Protein AF-A0A2V9JYR3-F1 (afdb_monomer_lite)

pLDDT: mean 94.13, std 3.16, range [76.81, 97.94]

Secondary structure (DSSP, 8-state):
-HHHHHHHHHHH--S--TTSSSS-EEEEPTTS-SS---SEEETTEEEEEHHHHHHHHHHHHHHHHHHHTTSHHHHHHGGGS--EETTEETTTEESS-EE-

Radius of gyration: 18.32 Å; chains: 1; bounding box: 43×31×48 Å

Foldseek 3Di:
DVVQCVCCCPPPVDQDGPPPQARGEAEDEPPNDPDADDQDCDPRYGYHHVVVVVVVVVVVVVVVCVVCPPPPCCVVCVVVDWDWDPQDDPPPDGRHIDTD

Structure (mmCIF, N/CA/C/O backbone):
data_AF-A0A2V9JYR3-F1
#
_entry.id   AF-A0A2V9JYR3-F1
#
loop_
_atom_site.group_PDB
_atom_site.id
_atom_site.type_symbol
_atom_site.label_atom_id
_atom_site.label_alt_id
_atom_site.label_comp_id
_atom_site.label_asym_id
_atom_site.label_entity_id
_atom_site.label_seq_id
_atom_site.pdbx_PDB_ins_code
_atom_site.Cartn_x
_atom_site.Cartn_y
_atom_site.Cartn_z
_atom_site.occupancy
_atom_site.B_iso_or_equiv
_atom_site.auth_seq_id
_atom_site.auth_comp_id
_atom_site.auth_asym_id
_atom_site.auth_atom_id
_atom_site.pdbx_PDB_model_num
ATOM 1 N N . VAL A 1 1 ? -1.277 -9.368 -12.959 1.00 76.81 1 VAL A N 1
ATOM 2 C CA . VAL A 1 1 ? 0.083 -9.011 -12.479 1.00 76.81 1 VAL A CA 1
ATOM 3 C C . VAL A 1 1 ? 0.115 -8.832 -10.959 1.00 76.81 1 VAL A C 1
ATOM 5 O O . VAL A 1 1 ? 0.710 -9.676 -10.302 1.00 76.81 1 VAL A O 1
ATOM 8 N N . CYS A 1 2 ? -0.587 -7.843 -10.382 1.00 83.50 2 CYS A N 1
ATOM 9 C CA . CYS A 1 2 ? -0.532 -7.530 -8.940 1.00 83.50 2 CYS A CA 1
ATOM 10 C C . CYS A 1 2 ? -0.894 -8.695 -8.005 1.00 83.50 2 CYS A C 1
ATOM 12 O O . CYS A 1 2 ? -0.202 -8.912 -7.017 1.00 83.50 2 CYS A O 1
ATOM 14 N N . TRP A 1 3 ? -1.923 -9.486 -8.337 1.00 89.50 3 TRP A N 1
ATOM 15 C CA . TRP A 1 3 ? -2.282 -10.687 -7.567 1.00 89.50 3 TRP A CA 1
ATOM 16 C C . TRP A 1 3 ? -1.106 -11.668 -7.440 1.00 89.50 3 TRP A C 1
ATOM 18 O O . TRP A 1 3 ? -0.733 -12.065 -6.340 1.00 89.50 3 TRP A O 1
ATOM 28 N N . TYR A 1 4 ? -0.477 -12.011 -8.566 1.00 92.94 4 TYR A N 1
ATOM 29 C CA . TYR A 1 4 ? 0.650 -12.943 -8.602 1.00 92.94 4 TYR A CA 1
ATOM 30 C C . TYR A 1 4 ? 1.893 -12.387 -7.908 1.00 92.94 4 TYR A C 1
ATOM 32 O O . TYR A 1 4 ? 2.568 -13.126 -7.192 1.00 92.94 4 TYR A O 1
ATOM 40 N N . PHE A 1 5 ? 2.166 -11.092 -8.082 1.00 90.94 5 PHE A N 1
ATOM 41 C CA . PHE A 1 5 ? 3.254 -10.415 -7.383 1.00 90.94 5 PHE A CA 1
ATOM 42 C C . PHE A 1 5 ? 3.051 -10.455 -5.863 1.00 90.94 5 PHE A C 1
ATOM 44 O O . PHE A 1 5 ? 3.940 -10.910 -5.150 1.00 90.94 5 PHE A O 1
ATOM 51 N N . ARG A 1 6 ? 1.856 -10.092 -5.370 1.00 90.50 6 ARG A N 1
ATOM 52 C CA . ARG A 1 6 ? 1.489 -10.183 -3.946 1.00 90.50 6 ARG A CA 1
ATOM 53 C C . ARG A 1 6 ? 1.710 -11.594 -3.405 1.00 90.50 6 ARG A C 1
ATOM 55 O O . ARG A 1 6 ? 2.364 -11.749 -2.379 1.00 90.50 6 ARG A O 1
ATOM 62 N N . CYS A 1 7 ? 1.160 -12.611 -4.070 1.00 92.25 7 CYS A N 1
ATOM 63 C CA . CYS A 1 7 ? 1.269 -13.993 -3.601 1.00 92.25 7 CYS A CA 1
ATOM 64 C C . CYS A 1 7 ? 2.729 -14.446 -3.514 1.00 92.25 7 CYS A C 1
ATOM 66 O O . CYS A 1 7 ? 3.130 -15.051 -2.526 1.00 92.25 7 CYS A O 1
ATOM 68 N N . SER A 1 8 ? 3.528 -14.126 -4.531 1.00 92.12 8 SER A N 1
ATOM 69 C CA . SER A 1 8 ? 4.953 -14.444 -4.551 1.00 92.12 8 SER A CA 1
ATOM 70 C C . SER A 1 8 ? 5.732 -13.719 -3.452 1.00 92.12 8 SER A C 1
ATOM 72 O O . SER A 1 8 ? 6.513 -14.343 -2.734 1.00 92.12 8 SER A O 1
ATOM 74 N N . ALA A 1 9 ? 5.503 -12.417 -3.287 1.00 91.75 9 ALA A N 1
ATOM 75 C CA . ALA A 1 9 ? 6.213 -11.613 -2.303 1.00 91.75 9 ALA A CA 1
ATOM 76 C C . ALA A 1 9 ? 5.890 -12.070 -0.874 1.00 91.75 9 ALA A C 1
ATOM 78 O O . ALA A 1 9 ? 6.801 -12.345 -0.100 1.00 91.75 9 ALA A O 1
ATOM 79 N N . LEU A 1 10 ? 4.603 -12.217 -0.544 1.00 93.44 10 LEU A N 1
ATOM 80 C CA . LEU A 1 10 ? 4.165 -12.513 0.823 1.00 93.44 10 LEU A CA 1
ATOM 81 C C . LEU A 1 10 ? 4.351 -13.979 1.225 1.00 93.44 10 LEU A C 1
ATOM 83 O O . LEU A 1 10 ? 4.648 -14.247 2.383 1.00 93.44 10 LEU A O 1
ATOM 87 N N . HIS A 1 11 ? 4.163 -14.930 0.304 1.00 93.06 11 HIS A N 1
ATOM 88 C CA . HIS A 1 11 ? 4.196 -16.358 0.648 1.00 93.06 11 HIS A CA 1
ATOM 89 C C . HIS A 1 11 ? 5.500 -17.056 0.267 1.00 93.06 11 HIS A C 1
ATOM 91 O O . HIS A 1 11 ? 5.771 -18.140 0.773 1.00 93.06 11 HIS A O 1
ATOM 97 N N . GLN A 1 12 ? 6.292 -16.476 -0.638 1.00 92.25 12 GLN A N 1
ATOM 98 C CA . GLN A 1 12 ? 7.520 -17.104 -1.137 1.00 92.25 12 GLN A CA 1
ATOM 99 C C . GLN A 1 12 ? 8.757 -16.218 -0.957 1.00 92.25 12 GLN A C 1
ATOM 101 O O . GLN A 1 12 ? 9.858 -16.673 -1.257 1.00 92.25 12 GLN A O 1
ATOM 106 N N . GLY A 1 13 ? 8.603 -14.963 -0.514 1.00 90.62 13 GLY A N 1
ATOM 107 C CA . GLY A 1 13 ? 9.711 -14.011 -0.398 1.00 90.62 13 GLY A CA 1
ATOM 108 C C . GLY A 1 13 ? 10.352 -13.660 -1.745 1.00 90.62 13 GLY A C 1
ATOM 109 O O . GLY A 1 13 ? 11.526 -13.302 -1.798 1.00 90.62 13 GLY A O 1
ATOM 110 N N . ARG A 1 14 ? 9.615 -13.809 -2.855 1.00 90.25 14 ARG A N 1
ATOM 111 C CA . ARG A 1 14 ? 10.135 -13.632 -4.220 1.00 90.25 14 ARG A CA 1
ATOM 112 C C . ARG A 1 14 ? 9.504 -12.427 -4.904 1.00 90.25 14 ARG A C 1
ATOM 114 O O . ARG A 1 14 ? 8.291 -12.239 -4.847 1.00 90.25 14 ARG A O 1
ATOM 121 N N . SER A 1 15 ? 10.311 -11.674 -5.648 1.00 84.88 15 SER A N 1
ATOM 122 C CA . SER A 1 15 ? 9.871 -10.524 -6.455 1.00 84.88 15 SER A CA 1
ATOM 123 C C . SER A 1 15 ? 9.367 -10.896 -7.859 1.00 84.88 15 SER A C 1
ATOM 125 O O . SER A 1 15 ? 9.113 -10.016 -8.685 1.00 84.88 15 SER A O 1
ATOM 127 N N . SER A 1 16 ? 9.219 -12.192 -8.148 1.00 88.81 16 SER A N 1
ATOM 128 C CA . SER A 1 16 ? 8.811 -12.714 -9.452 1.00 88.81 16 SER A CA 1
ATOM 129 C C . SER A 1 16 ? 7.890 -13.925 -9.320 1.00 88.81 16 SER A C 1
ATOM 131 O O . SER A 1 16 ? 8.062 -14.766 -8.443 1.00 88.81 16 SER A O 1
ATOM 133 N N . HIS A 1 17 ? 6.917 -14.039 -10.227 1.00 92.06 17 HIS A N 1
ATOM 134 C CA . HIS A 1 17 ? 5.993 -15.172 -10.283 1.00 92.06 17 HIS A CA 1
ATOM 135 C C . HIS A 1 17 ? 5.861 -15.664 -11.733 1.00 92.06 17 HIS A C 1
ATOM 137 O O . HIS A 1 17 ? 5.705 -14.821 -12.619 1.00 92.06 17 HIS A O 1
ATOM 143 N N . PRO A 1 18 ? 5.820 -16.985 -12.012 1.00 90.12 18 PRO A N 1
ATOM 144 C CA . PRO A 1 18 ? 5.759 -17.512 -13.385 1.00 90.12 18 PRO A CA 1
ATOM 145 C C . PRO A 1 18 ? 4.594 -16.971 -14.231 1.00 90.12 18 PRO A C 1
ATOM 147 O O . PRO A 1 18 ? 4.676 -16.903 -15.450 1.00 90.12 18 PRO A O 1
ATOM 150 N N . LYS A 1 19 ? 3.502 -16.556 -13.577 1.00 91.81 19 LYS A N 1
ATOM 151 C CA . LYS A 1 19 ? 2.298 -15.982 -14.213 1.00 91.81 19 LYS A CA 1
ATOM 152 C C . LYS A 1 19 ? 2.260 -14.442 -14.246 1.00 91.81 19 LYS A C 1
ATOM 154 O O . LYS A 1 19 ? 1.215 -13.862 -14.526 1.00 91.81 19 LYS A O 1
ATOM 159 N N . MET A 1 20 ? 3.349 -13.756 -13.888 1.00 88.50 20 MET A N 1
ATOM 160 C CA . MET A 1 20 ? 3.376 -12.291 -13.761 1.00 88.50 20 MET A CA 1
ATOM 161 C C . MET A 1 20 ? 3.501 -11.557 -15.105 1.00 88.50 20 MET A C 1
ATOM 163 O O . MET A 1 20 ? 3.233 -10.361 -15.143 1.00 88.50 20 MET A O 1
ATOM 167 N N . GLY A 1 21 ? 3.883 -12.245 -16.187 1.00 90.38 21 GLY A N 1
ATOM 168 C CA . GLY A 1 21 ? 4.133 -11.645 -17.510 1.00 90.38 21 GLY A CA 1
ATOM 169 C C . GLY A 1 21 ? 5.447 -10.857 -17.613 1.00 90.38 21 GLY A C 1
ATOM 170 O O . GLY A 1 21 ? 5.875 -10.539 -18.714 1.00 90.38 21 GLY A O 1
ATOM 171 N N . TYR A 1 22 ? 6.101 -10.602 -16.478 1.00 92.75 22 TYR A N 1
ATOM 172 C CA . TYR A 1 22 ? 7.396 -9.935 -16.353 1.00 92.75 22 TYR A CA 1
ATOM 1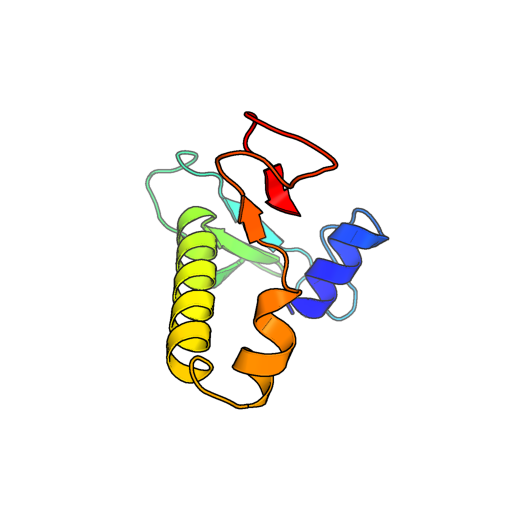73 C C . TYR A 1 22 ? 8.352 -10.808 -15.540 1.00 92.75 22 TYR A C 1
ATOM 175 O O . TYR A 1 22 ? 7.915 -11.547 -14.651 1.00 92.75 22 TYR A O 1
ATOM 183 N N . SER A 1 23 ? 9.654 -10.681 -15.791 1.00 93.19 23 SER A N 1
ATOM 184 C CA . SER A 1 23 ? 10.697 -11.409 -15.061 1.00 93.19 23 SER A CA 1
ATOM 185 C C . SER A 1 23 ? 10.808 -10.965 -13.600 1.00 93.19 23 SER A C 1
ATOM 187 O O . SER A 1 23 ? 11.163 -11.771 -12.741 1.00 93.19 23 SER A O 1
ATOM 189 N N . ARG A 1 24 ? 10.500 -9.691 -13.313 1.00 92.44 24 ARG A N 1
ATOM 190 C CA . ARG A 1 24 ? 10.453 -9.058 -11.982 1.00 92.44 24 ARG A CA 1
ATOM 191 C C . ARG A 1 24 ? 9.773 -7.686 -12.049 1.00 92.44 24 ARG A C 1
ATOM 193 O O . ARG A 1 24 ? 9.564 -7.146 -13.136 1.00 92.44 24 ARG A O 1
ATOM 200 N N . VAL A 1 25 ? 9.486 -7.118 -10.881 1.00 93.06 25 VAL A N 1
ATOM 201 C CA . VAL A 1 25 ? 9.129 -5.699 -10.725 1.00 93.06 25 VAL A CA 1
ATOM 202 C C . VAL A 1 25 ? 10.318 -4.953 -10.117 1.00 93.06 25 VAL A C 1
ATOM 204 O O . VAL A 1 25 ? 10.899 -5.416 -9.136 1.00 93.06 25 VAL A O 1
ATOM 207 N N . LEU A 1 26 ? 10.693 -3.824 -10.713 1.00 93.62 26 LEU A N 1
ATOM 208 C CA . LEU A 1 26 ? 11.771 -2.942 -10.275 1.00 93.62 26 LEU A CA 1
ATOM 209 C C . LEU A 1 26 ? 11.165 -1.656 -9.720 1.00 93.62 26 LEU A C 1
ATOM 211 O O . LEU A 1 26 ? 10.701 -0.811 -10.486 1.00 93.62 26 LEU A O 1
ATOM 215 N N . PHE A 1 27 ? 11.185 -1.509 -8.399 1.00 94.31 27 PHE A N 1
ATOM 216 C CA . PHE A 1 27 ? 10.792 -0.267 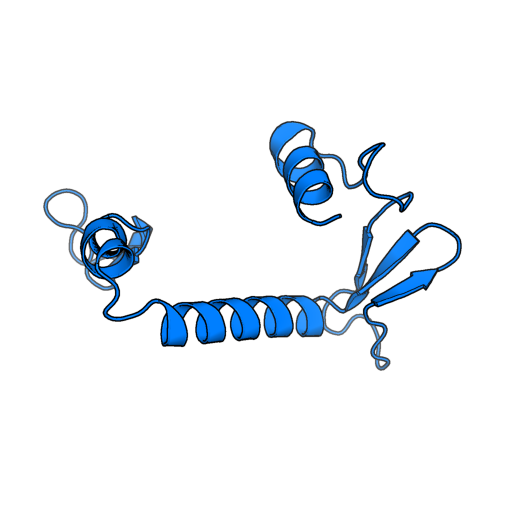-7.744 1.00 94.31 27 PHE A CA 1
ATOM 217 C C . PHE A 1 27 ? 11.985 0.684 -7.684 1.00 94.31 27 PHE A C 1
ATOM 219 O O . PHE A 1 27 ? 13.051 0.310 -7.199 1.00 94.31 27 PHE A O 1
ATOM 226 N N . LEU A 1 28 ? 11.803 1.908 -8.170 1.00 95.81 28 LEU A N 1
ATOM 227 C CA . LEU A 1 28 ? 12.745 2.996 -7.946 1.00 95.81 28 LEU A CA 1
ATOM 228 C C . LEU A 1 28 ? 12.400 3.692 -6.637 1.00 95.81 28 LEU A C 1
ATOM 230 O O . LEU A 1 28 ? 11.267 4.140 -6.434 1.00 95.81 28 LEU A O 1
ATOM 234 N N . GLU A 1 29 ? 13.388 3.771 -5.751 1.00 95.19 29 GLU A N 1
ATOM 235 C CA . GLU A 1 29 ? 13.214 4.379 -4.441 1.00 95.19 29 GLU A CA 1
ATOM 236 C C . GLU A 1 29 ? 13.013 5.899 -4.546 1.00 95.19 29 GLU A C 1
ATOM 238 O O . GLU A 1 29 ? 13.627 6.553 -5.404 1.00 95.19 29 GLU A O 1
ATOM 243 N N . PRO A 1 30 ? 12.197 6.493 -3.656 1.00 93.88 30 PRO A N 1
ATOM 244 C CA . PRO A 1 30 ? 12.047 7.937 -3.569 1.00 93.88 30 PRO A CA 1
ATOM 245 C C . PRO A 1 30 ? 13.408 8.626 -3.409 1.00 93.88 30 PRO A C 1
ATOM 247 O O . PRO A 1 30 ? 14.176 8.304 -2.510 1.00 93.88 30 PRO A O 1
ATOM 250 N N . GLY A 1 31 ? 13.708 9.589 -4.282 1.00 91.50 31 GLY A N 1
ATOM 251 C CA . GLY A 1 31 ? 14.952 10.367 -4.220 1.00 91.50 31 GLY A CA 1
ATOM 252 C C . GLY A 1 31 ? 16.185 9.697 -4.839 1.00 91.50 31 GLY A C 1
ATOM 253 O O . GLY A 1 31 ? 17.218 10.352 -4.945 1.00 91.50 31 GLY A O 1
ATOM 254 N N . SER A 1 32 ? 16.087 8.451 -5.316 1.00 91.50 32 SER A N 1
ATOM 255 C CA . SER A 1 32 ? 17.207 7.753 -5.977 1.00 91.50 32 SER A CA 1
ATOM 256 C C . SER A 1 32 ? 17.623 8.381 -7.314 1.00 91.50 32 SER A C 1
ATOM 258 O O . SER A 1 32 ? 18.743 8.192 -7.784 1.00 91.50 32 SER A O 1
ATOM 260 N N . THR A 1 33 ? 16.727 9.142 -7.943 1.00 91.19 33 THR A N 1
ATOM 261 C CA . THR A 1 33 ? 16.967 9.819 -9.216 1.00 91.19 33 THR A CA 1
ATOM 262 C C . THR A 1 33 ? 16.084 11.061 -9.366 1.00 91.19 33 THR A C 1
ATOM 264 O O . THR A 1 33 ? 15.077 11.218 -8.674 1.00 91.19 33 THR A O 1
ATOM 267 N N . LYS A 1 34 ? 16.469 11.965 -10.275 1.00 93.12 34 LYS A N 1
ATOM 268 C CA . LYS A 1 34 ? 15.707 13.180 -10.618 1.00 93.12 34 LYS A CA 1
ATOM 269 C C . LYS A 1 34 ? 14.623 12.937 -11.673 1.00 93.12 34 LYS A C 1
ATOM 271 O O . LYS A 1 34 ? 13.800 13.819 -11.897 1.00 93.12 34 LYS A O 1
ATOM 276 N N . ILE A 1 35 ? 14.633 11.778 -12.331 1.00 93.50 35 ILE A N 1
ATOM 277 C CA . ILE A 1 35 ? 13.664 11.414 -13.373 1.00 93.50 35 ILE A CA 1
ATOM 278 C C . ILE A 1 35 ? 12.566 10.507 -12.815 1.00 93.50 35 ILE A C 1
ATOM 280 O O . ILE A 1 35 ? 12.810 9.714 -11.911 1.00 93.50 35 ILE A O 1
ATOM 284 N N . VAL A 1 36 ? 11.358 10.607 -13.371 1.00 95.00 36 VAL A N 1
ATOM 285 C CA . VAL A 1 36 ? 10.239 9.714 -13.041 1.00 95.00 36 VAL A CA 1
ATOM 286 C C . VAL A 1 36 ? 10.145 8.640 -14.115 1.00 95.00 36 VAL A C 1
ATOM 288 O O . VAL A 1 36 ? 9.945 8.945 -15.288 1.00 95.00 36 VAL A O 1
ATOM 291 N N . LEU A 1 37 ? 10.291 7.382 -13.706 1.00 95.94 37 LEU A N 1
ATOM 292 C CA . LEU A 1 37 ? 10.129 6.220 -14.570 1.00 95.94 37 LEU A CA 1
ATOM 293 C C . LEU A 1 37 ? 9.069 5.315 -13.939 1.00 95.94 37 LEU A C 1
ATOM 295 O O . LEU A 1 37 ? 9.326 4.659 -12.933 1.00 95.94 37 LEU A O 1
ATOM 299 N N . HIS A 1 38 ? 7.865 5.328 -14.510 1.00 96.31 38 HIS A N 1
ATOM 300 C CA . HIS A 1 38 ? 6.697 4.619 -13.993 1.00 96.31 38 HIS A CA 1
ATOM 301 C C . HIS A 1 38 ? 5.981 3.871 -15.117 1.00 96.31 38 HIS A C 1
ATOM 303 O O . HIS A 1 38 ? 5.798 4.426 -16.197 1.00 96.31 38 HIS A O 1
ATOM 309 N N . ASN A 1 39 ? 5.577 2.625 -14.859 1.00 95.31 39 ASN A N 1
ATOM 310 C CA . ASN A 1 39 ? 4.914 1.728 -15.815 1.00 95.31 39 ASN A CA 1
ATOM 311 C C . ASN A 1 39 ? 5.697 1.477 -17.120 1.00 95.31 39 ASN A C 1
ATOM 313 O O . ASN A 1 39 ? 5.105 1.275 -18.179 1.00 95.31 39 ASN A O 1
ATOM 317 N N . ASN A 1 40 ? 7.029 1.442 -17.049 1.00 96.62 40 ASN A N 1
ATOM 318 C CA . ASN A 1 40 ? 7.870 1.126 -18.206 1.00 96.62 40 ASN A CA 1
ATOM 319 C C . ASN A 1 40 ? 8.194 -0.368 -18.265 1.00 96.62 40 ASN A C 1
ATOM 321 O O . ASN A 1 40 ? 8.437 -0.996 -17.236 1.00 96.62 40 ASN A O 1
ATOM 325 N N . ILE A 1 41 ? 8.303 -0.920 -19.473 1.00 96.12 41 ILE A N 1
ATOM 326 C CA . ILE A 1 41 ? 8.879 -2.252 -19.684 1.00 96.12 41 ILE A CA 1
ATOM 327 C C . ILE A 1 41 ? 10.352 -2.074 -20.053 1.00 96.12 41 ILE A C 1
ATOM 329 O O . ILE A 1 41 ? 10.684 -1.569 -21.123 1.00 96.12 41 ILE A O 1
ATOM 333 N N . MET A 1 42 ? 11.246 -2.478 -19.155 1.00 94.94 42 MET A N 1
ATOM 334 C CA . MET A 1 42 ? 12.693 -2.438 -19.359 1.00 94.94 42 MET A CA 1
ATOM 335 C C . MET A 1 42 ? 13.196 -3.851 -19.644 1.00 94.94 42 MET A C 1
ATOM 337 O O . MET A 1 42 ? 13.400 -4.641 -18.722 1.00 94.94 42 MET A O 1
ATOM 341 N N . LYS A 1 43 ? 13.389 -4.168 -20.931 1.00 94.56 43 LYS A N 1
ATOM 342 C CA . LYS A 1 43 ? 13.590 -5.541 -21.427 1.00 94.56 43 LYS A CA 1
ATOM 343 C C . LYS A 1 43 ? 12.399 -6.435 -21.062 1.00 94.56 43 LYS A C 1
ATOM 345 O O . LYS A 1 43 ? 11.380 -6.373 -21.735 1.00 94.56 43 LYS A O 1
ATOM 350 N N . ASP A 1 44 ? 12.519 -7.230 -20.003 1.00 94.31 44 ASP A N 1
ATOM 351 C CA . ASP A 1 44 ? 11.502 -8.167 -19.519 1.00 94.31 44 ASP A CA 1
ATOM 352 C C . ASP A 1 44 ? 10.977 -7.816 -18.112 1.00 94.31 44 ASP A C 1
ATOM 354 O O . ASP A 1 44 ? 10.149 -8.543 -17.560 1.00 94.31 44 ASP A O 1
ATOM 358 N N . ALA A 1 45 ? 11.441 -6.708 -17.525 1.00 95.38 45 ALA A N 1
ATOM 359 C CA . ALA A 1 45 ? 11.061 -6.256 -16.193 1.00 95.38 45 ALA A CA 1
ATOM 360 C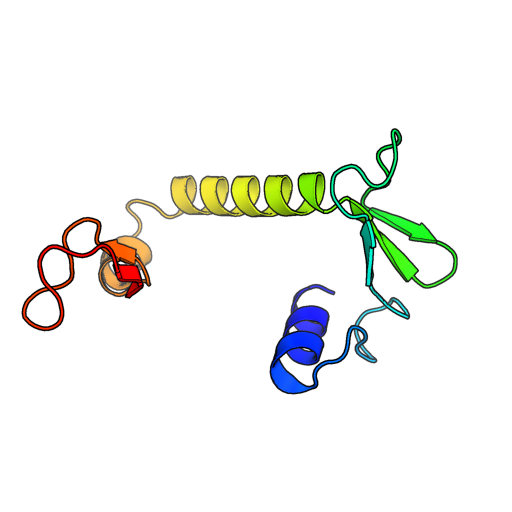 C . ALA A 1 45 ? 10.095 -5.065 -16.250 1.00 95.38 45 ALA A C 1
ATOM 362 O O . ALA A 1 45 ? 10.232 -4.176 -17.091 1.00 95.38 45 ALA A O 1
ATOM 363 N N . LEU A 1 46 ? 9.153 -5.020 -15.306 1.00 95.12 46 LEU A N 1
ATOM 364 C CA . LEU A 1 46 ? 8.279 -3.865 -15.104 1.00 95.12 46 LEU A CA 1
ATOM 365 C C . LEU A 1 46 ? 8.961 -2.874 -14.159 1.00 95.12 46 LEU A C 1
ATOM 367 O O . LEU A 1 46 ? 9.275 -3.223 -13.024 1.00 95.12 46 LEU A O 1
ATOM 371 N N . ASN A 1 47 ? 9.176 -1.647 -14.610 1.00 95.81 47 ASN A N 1
ATOM 372 C CA . ASN A 1 47 ? 9.747 -0.559 -13.827 1.00 95.81 47 ASN A CA 1
ATOM 373 C C . ASN A 1 47 ? 8.644 0.361 -13.275 1.00 95.81 47 ASN A C 1
ATOM 375 O O . ASN A 1 47 ? 7.732 0.755 -14.003 1.00 95.81 47 ASN A O 1
ATOM 379 N N . ILE A 1 48 ? 8.754 0.693 -11.987 1.00 95.75 48 ILE A N 1
ATOM 380 C CA . ILE A 1 48 ? 7.756 1.426 -11.205 1.00 95.75 48 ILE A CA 1
ATOM 381 C C . ILE A 1 48 ? 8.450 2.496 -10.351 1.00 95.75 48 ILE A C 1
ATOM 383 O O . ILE A 1 48 ? 9.385 2.181 -9.615 1.00 95.75 48 ILE A O 1
ATOM 387 N N . ASP A 1 49 ? 7.967 3.741 -10.384 1.00 97.00 49 ASP A N 1
ATOM 388 C CA . ASP A 1 49 ? 8.343 4.763 -9.397 1.00 97.00 49 ASP A CA 1
ATOM 389 C C . ASP A 1 49 ? 7.504 4.528 -8.137 1.00 97.00 49 ASP A C 1
ATOM 391 O O . ASP A 1 49 ? 6.271 4.481 -8.199 1.00 97.00 49 ASP A O 1
ATOM 395 N N . LEU A 1 50 ? 8.159 4.352 -6.985 1.00 94.88 50 LEU A N 1
ATOM 396 C CA . LEU A 1 50 ? 7.457 3.971 -5.760 1.00 94.88 50 LEU A CA 1
ATOM 397 C C . LEU A 1 50 ? 6.465 5.044 -5.284 1.00 94.88 50 LEU A C 1
ATOM 399 O O . LEU A 1 50 ? 5.420 4.703 -4.733 1.00 94.88 50 LEU A O 1
ATOM 403 N N . ARG A 1 51 ? 6.747 6.332 -5.512 1.00 95.81 51 ARG A N 1
ATOM 404 C CA . ARG A 1 51 ? 5.850 7.424 -5.100 1.00 95.81 51 ARG A CA 1
ATOM 405 C C . ARG A 1 51 ? 4.602 7.442 -5.969 1.00 95.81 51 ARG A C 1
ATOM 407 O O . ARG A 1 51 ? 3.504 7.525 -5.427 1.00 95.81 51 ARG A O 1
ATOM 414 N N . CYS A 1 52 ? 4.770 7.325 -7.288 1.00 96.06 52 CYS A N 1
ATOM 415 C CA . CYS A 1 52 ? 3.646 7.222 -8.219 1.00 96.06 52 CYS A CA 1
ATOM 416 C C . CYS A 1 52 ? 2.783 6.003 -7.890 1.00 96.06 52 CYS A C 1
ATOM 418 O O . CYS A 1 52 ? 1.575 6.134 -7.753 1.00 96.06 52 CYS A O 1
ATOM 420 N N . PHE A 1 53 ? 3.403 4.845 -7.655 1.00 94.69 53 PHE A N 1
ATOM 421 C CA . PHE A 1 53 ? 2.686 3.625 -7.294 1.00 94.69 53 PHE A CA 1
ATOM 422 C C . PHE A 1 53 ? 1.847 3.759 -6.019 1.00 94.69 53 PHE A C 1
ATOM 424 O O . PHE A 1 53 ? 0.681 3.366 -6.008 1.00 94.69 53 PHE A O 1
ATOM 431 N N . VAL A 1 54 ? 2.416 4.319 -4.945 1.00 94.88 54 VAL A N 1
ATOM 432 C CA . VAL A 1 54 ? 1.664 4.560 -3.703 1.00 94.88 54 VAL A CA 1
ATOM 433 C C . VAL A 1 54 ? 0.539 5.569 -3.941 1.00 94.88 54 VAL A C 1
ATOM 435 O O . VAL A 1 54 ? -0.568 5.358 -3.452 1.00 94.88 54 VAL A O 1
ATOM 438 N N . GLY A 1 55 ? 0.789 6.621 -4.725 1.00 96.38 55 GLY A N 1
ATOM 439 C CA . GLY A 1 55 ? -0.233 7.591 -5.118 1.00 96.38 55 GLY A CA 1
ATOM 440 C C . GLY A 1 55 ? -1.401 6.950 -5.869 1.00 96.38 55 GLY A C 1
ATOM 441 O O . GLY A 1 55 ? -2.550 7.147 -5.481 1.00 96.38 55 GLY A O 1
ATOM 442 N N . ASP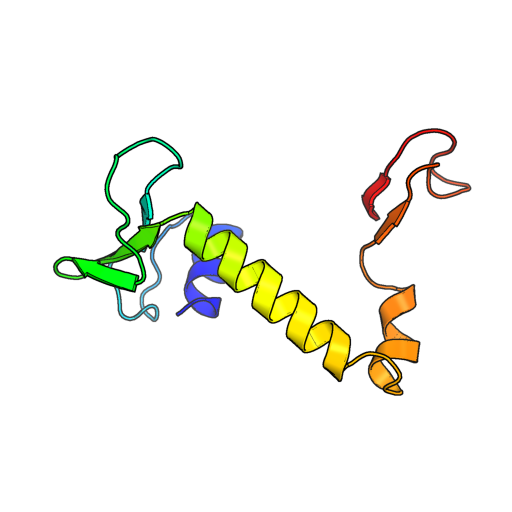 A 1 56 ? -1.113 6.124 -6.875 1.00 95.44 56 ASP A N 1
ATOM 443 C CA . ASP A 1 56 ? -2.116 5.405 -7.668 1.00 95.44 56 ASP A CA 1
ATOM 444 C C . ASP A 1 56 ? -2.937 4.443 -6.795 1.00 95.44 56 ASP A C 1
ATOM 446 O O . ASP A 1 56 ? -4.161 4.362 -6.921 1.00 95.44 56 ASP A O 1
ATOM 450 N N . LEU A 1 57 ? -2.278 3.737 -5.867 1.00 93.62 57 LEU A N 1
ATOM 451 C CA . LEU A 1 57 ? -2.939 2.829 -4.930 1.00 93.62 57 LEU A CA 1
ATOM 452 C C . LEU A 1 57 ? -3.892 3.584 -3.998 1.00 93.62 57 LEU A C 1
ATOM 454 O O . LEU A 1 57 ? -5.031 3.155 -3.810 1.00 93.62 57 LEU A O 1
ATOM 458 N N . LEU A 1 58 ? -3.446 4.711 -3.437 1.00 96.50 58 LEU A N 1
ATOM 459 C CA . LEU A 1 58 ? -4.273 5.556 -2.576 1.00 96.50 58 LEU A CA 1
ATOM 460 C C . LEU A 1 58 ? -5.454 6.151 -3.346 1.00 96.50 58 LEU A C 1
ATOM 462 O O . LEU A 1 58 ? -6.581 6.094 -2.862 1.00 96.50 58 LEU A O 1
ATOM 466 N N . ALA A 1 59 ? -5.217 6.670 -4.552 1.00 97.50 59 ALA A N 1
ATOM 467 C CA . ALA A 1 59 ? -6.262 7.241 -5.394 1.00 97.50 59 ALA A CA 1
ATOM 468 C C . ALA A 1 59 ? -7.340 6.201 -5.731 1.00 97.50 59 ALA A C 1
ATOM 470 O O . ALA A 1 59 ? -8.528 6.470 -5.559 1.00 97.50 59 ALA A O 1
ATOM 471 N N . GLY A 1 60 ? -6.936 4.990 -6.129 1.00 96.00 60 GLY A N 1
ATOM 472 C CA . GLY A 1 60 ? -7.867 3.898 -6.412 1.00 96.00 60 GLY A CA 1
ATOM 473 C C . GLY A 1 60 ? -8.657 3.448 -5.180 1.00 96.00 60 GLY A C 1
ATOM 474 O O . GLY A 1 60 ? -9.864 3.228 -5.272 1.00 96.00 60 GLY A O 1
ATOM 475 N N . ALA A 1 61 ? -8.008 3.352 -4.015 1.00 94.19 61 ALA A N 1
ATOM 476 C CA . ALA A 1 61 ? -8.678 2.996 -2.764 1.00 94.19 61 ALA A CA 1
ATOM 477 C C . ALA A 1 61 ? -9.717 4.050 -2.345 1.00 94.19 61 ALA A C 1
ATOM 479 O O . ALA A 1 61 ? -10.835 3.692 -1.981 1.00 94.19 61 ALA A O 1
ATOM 480 N N . LEU A 1 62 ? -9.374 5.338 -2.442 1.00 96.38 62 LEU A N 1
ATOM 481 C CA . LEU A 1 62 ? -10.285 6.444 -2.134 1.00 96.38 62 LEU A CA 1
ATOM 482 C C . LEU A 1 62 ? -11.454 6.512 -3.122 1.00 96.38 62 LEU A C 1
ATOM 484 O O . LEU A 1 62 ? -12.595 6.700 -2.706 1.00 96.38 62 LEU A O 1
ATOM 488 N N . GLN A 1 63 ? -11.195 6.302 -4.415 1.00 97.69 63 GLN A N 1
ATOM 489 C CA . GLN A 1 63 ? -12.246 6.247 -5.431 1.00 97.69 63 GLN A CA 1
ATOM 490 C C . GLN A 1 63 ? -13.208 5.079 -5.181 1.00 97.69 63 GLN A C 1
ATOM 492 O O . GLN A 1 63 ? -14.423 5.253 -5.267 1.00 97.69 63 GLN A O 1
ATOM 497 N N . TRP A 1 64 ? -12.683 3.894 -4.855 1.00 95.44 64 TRP A N 1
ATOM 498 C CA . TRP A 1 64 ? -13.515 2.754 -4.476 1.00 95.44 64 TRP A CA 1
ATOM 499 C C . TRP A 1 64 ? -14.344 3.064 -3.229 1.00 95.44 64 TRP A C 1
ATOM 501 O O . TRP A 1 64 ? -15.542 2.796 -3.225 1.00 95.44 64 TRP A O 1
ATOM 511 N N . LEU A 1 65 ? -13.730 3.657 -2.199 1.00 95.19 65 LEU A N 1
ATOM 512 C CA . LEU A 1 65 ? -14.409 3.996 -0.951 1.00 95.19 65 LEU A CA 1
ATOM 513 C C . LEU A 1 65 ? -15.591 4.933 -1.211 1.00 95.19 65 LEU A C 1
ATOM 515 O O . LEU A 1 65 ? -16.703 4.626 -0.797 1.00 95.19 65 LEU A O 1
ATOM 519 N N . GLN A 1 66 ? -15.381 5.995 -1.992 1.00 96.69 66 GLN A N 1
ATOM 520 C CA . GLN A 1 66 ? -16.433 6.943 -2.371 1.00 96.69 66 GLN A CA 1
ATOM 521 C C . GLN A 1 66 ? -17.624 6.267 -3.072 1.00 96.69 66 GLN A C 1
ATOM 523 O O . GLN A 1 66 ? -18.763 6.695 -2.916 1.00 96.69 66 GLN A O 1
ATOM 528 N N . GLN A 1 67 ? -17.372 5.224 -3.866 1.00 96.69 67 GLN A N 1
ATOM 529 C CA . GLN A 1 67 ? -18.417 4.485 -4.582 1.00 96.69 67 GLN A CA 1
ATOM 530 C C . GLN A 1 67 ? -19.092 3.416 -3.713 1.00 96.69 67 GLN A C 1
ATOM 532 O O . GLN A 1 67 ? -20.258 3.086 -3.928 1.00 96.69 67 GLN A O 1
ATOM 537 N N . ALA A 1 68 ? -18.347 2.827 -2.778 1.00 96.44 68 ALA A N 1
ATOM 538 C CA . ALA A 1 68 ? -18.811 1.740 -1.929 1.00 96.44 68 ALA A CA 1
ATOM 539 C C . ALA A 1 68 ? -19.538 2.239 -0.674 1.00 96.44 68 ALA A C 1
ATOM 541 O O . ALA A 1 68 ? -20.402 1.522 -0.155 1.00 96.44 68 ALA A O 1
ATOM 542 N N . GLU A 1 69 ? -19.203 3.435 -0.187 1.00 95.44 69 GLU A N 1
ATOM 543 C CA . GLU A 1 69 ? -19.852 4.071 0.955 1.00 95.44 69 GLU A CA 1
ATOM 544 C C . GLU A 1 69 ? -21.375 4.112 0.776 1.00 95.44 69 GLU A C 1
ATOM 546 O O . GLU A 1 69 ? -21.909 4.386 -0.296 1.00 95.44 69 GLU A O 1
ATOM 551 N N . GLY A 1 70 ? -22.099 3.766 1.840 1.00 94.94 70 GLY A N 1
ATOM 552 C CA . GLY A 1 70 ? -23.561 3.702 1.828 1.00 94.94 70 GLY A CA 1
ATOM 553 C C . GLY A 1 70 ? -24.157 2.431 1.212 1.00 94.94 70 GLY A C 1
ATOM 554 O O . GLY A 1 70 ? -25.346 2.174 1.410 1.00 94.94 70 GLY A O 1
ATOM 555 N N . THR A 1 71 ? -23.373 1.582 0.537 1.00 97.81 71 THR A N 1
ATOM 556 C CA . THR A 1 71 ? -23.877 0.274 0.086 1.00 97.81 71 THR A CA 1
ATOM 557 C C . THR A 1 71 ? -24.154 -0.652 1.274 1.00 97.81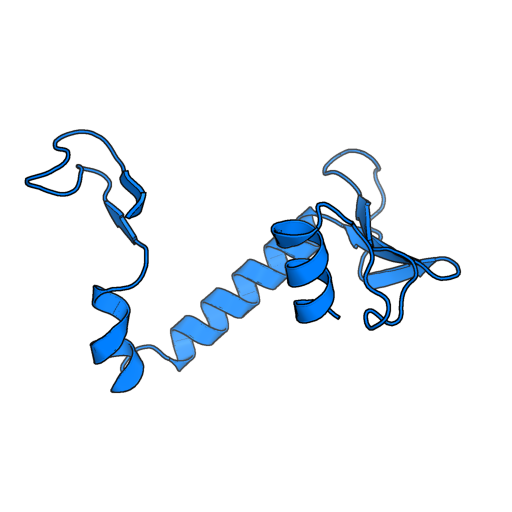 71 THR A C 1
ATOM 559 O O . THR A 1 71 ? -23.490 -0.593 2.311 1.00 97.81 71 THR A O 1
ATOM 562 N N . VAL A 1 72 ? -25.104 -1.582 1.115 1.00 97.88 72 VAL A N 1
ATOM 563 C CA . VAL A 1 72 ? -25.448 -2.567 2.162 1.00 97.88 72 VAL A CA 1
ATOM 564 C C . VAL A 1 72 ? -24.224 -3.382 2.589 1.00 97.88 72 VAL A C 1
ATOM 566 O O . VAL A 1 72 ? -24.010 -3.619 3.776 1.00 97.88 72 VAL A O 1
ATOM 569 N N . ASN A 1 73 ? -23.392 -3.788 1.625 1.00 96.38 73 ASN A N 1
ATOM 570 C CA . ASN A 1 73 ? -22.185 -4.561 1.909 1.00 96.38 73 ASN A CA 1
ATOM 571 C C . ASN A 1 73 ? -21.143 -3.736 2.667 1.00 96.38 73 ASN A C 1
ATOM 573 O O . ASN A 1 73 ? -20.527 -4.262 3.591 1.00 96.38 73 ASN A O 1
ATOM 577 N N . TYR A 1 74 ? -20.957 -2.464 2.307 1.00 96.50 74 TYR A N 1
ATOM 578 C CA . TYR A 1 74 ? -20.059 -1.576 3.034 1.00 96.50 74 TYR A CA 1
ATOM 579 C C . TYR A 1 74 ? -20.527 -1.392 4.478 1.00 96.50 74 TYR A C 1
ATOM 581 O O . TYR A 1 74 ? -19.787 -1.724 5.396 1.00 96.50 74 TYR A O 1
ATOM 589 N N . ASN A 1 75 ? -21.782 -0.990 4.689 1.00 96.25 75 ASN A N 1
ATOM 590 C CA . ASN A 1 75 ? -22.321 -0.752 6.032 1.00 96.25 75 ASN A CA 1
ATOM 591 C C . ASN A 1 75 ? -22.255 -2.005 6.921 1.00 96.25 75 ASN A C 1
ATOM 593 O O . ASN A 1 75 ? -21.994 -1.899 8.116 1.00 96.25 75 ASN A O 1
ATOM 597 N N . ARG A 1 76 ? -22.456 -3.197 6.339 1.00 97.19 76 ARG A N 1
ATOM 598 C CA . ARG A 1 76 ? -22.347 -4.472 7.059 1.00 97.19 76 ARG A CA 1
ATOM 599 C C . ARG A 1 76 ? -20.906 -4.829 7.429 1.00 97.19 76 ARG A C 1
ATOM 601 O O . ARG A 1 76 ? -20.681 -5.336 8.520 1.00 97.19 76 ARG A O 1
ATOM 608 N N . ASN A 1 77 ? -19.952 -4.631 6.519 1.00 95.94 77 ASN A N 1
ATOM 609 C CA . ASN A 1 77 ? -18.606 -5.198 6.649 1.00 95.94 77 ASN A CA 1
ATOM 610 C C . ASN A 1 77 ? -17.561 -4.193 7.161 1.00 95.94 77 ASN A C 1
ATOM 612 O O . ASN A 1 77 ? -16.605 -4.594 7.820 1.00 95.94 77 ASN A O 1
ATOM 616 N N . TYR A 1 78 ? -17.718 -2.903 6.857 1.00 93.94 78 TYR A N 1
ATOM 617 C CA . TYR A 1 78 ? -16.756 -1.856 7.207 1.00 93.94 78 TYR A CA 1
ATOM 618 C C . TYR A 1 78 ? -16.479 -1.746 8.716 1.00 93.94 78 TYR A C 1
ATOM 620 O O . TYR A 1 78 ? -15.312 -1.599 9.075 1.00 93.94 78 TYR A O 1
ATOM 628 N N . PRO A 1 79 ? -17.467 -1.912 9.625 1.00 91.69 79 PRO A N 1
ATOM 629 C CA . PRO A 1 79 ? -17.202 -1.925 11.066 1.00 91.69 79 PRO A CA 1
ATOM 630 C C . PRO A 1 79 ? -16.233 -3.022 11.532 1.00 91.69 79 PRO A C 1
ATOM 632 O O . PRO A 1 79 ? -15.630 -2.879 12.589 1.00 91.69 79 PRO A O 1
ATOM 635 N N . SER A 1 80 ? -16.085 -4.109 10.767 1.00 93.12 80 SER A N 1
ATOM 636 C CA . SER A 1 80 ? -15.143 -5.206 11.043 1.00 93.12 80 SER A CA 1
ATOM 637 C C . SER A 1 80 ? -13.864 -5.126 10.204 1.00 93.12 80 SER A C 1
ATOM 639 O O . SER A 1 80 ? -13.053 -6.051 10.229 1.00 93.12 80 SER A O 1
ATOM 641 N N . PHE A 1 81 ? -13.701 -4.069 9.407 1.00 93.06 81 PHE A N 1
ATOM 642 C CA . PHE A 1 81 ? -12.482 -3.831 8.646 1.00 93.06 81 PHE A CA 1
ATOM 643 C C . PHE A 1 81 ? -11.353 -3.370 9.573 1.00 93.06 81 PHE A C 1
ATOM 645 O O . PHE A 1 81 ? -11.619 -2.781 10.617 1.00 93.06 81 PHE A O 1
ATOM 652 N N . MET A 1 82 ? -10.102 -3.594 9.162 1.00 94.44 82 MET A N 1
ATOM 653 C CA . MET A 1 82 ? -8.935 -3.119 9.903 1.00 94.44 82 MET A CA 1
ATOM 654 C C . MET A 1 82 ? -8.919 -1.586 9.945 1.00 94.44 82 MET A C 1
ATOM 656 O O . MET A 1 82 ? -8.891 -0.925 8.905 1.00 94.44 82 MET A O 1
ATOM 660 N N . GLN A 1 83 ? -8.922 -1.017 11.143 1.00 93.88 83 GLN A N 1
ATOM 661 C CA . GLN A 1 83 ? -9.063 0.409 11.396 1.00 93.88 83 GLN A CA 1
ATOM 662 C C . GLN A 1 83 ? -7.982 0.920 12.342 1.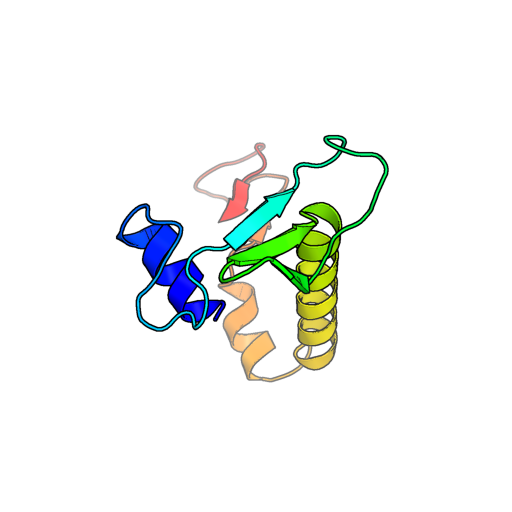00 93.88 83 GLN A C 1
ATOM 664 O O . GLN A 1 83 ? -7.398 0.196 13.147 1.00 93.88 83 GLN A O 1
ATOM 669 N N . ARG A 1 84 ? -7.712 2.223 12.252 1.00 95.81 84 ARG A N 1
ATOM 670 C CA . ARG A 1 84 ? -6.858 2.917 13.212 1.00 95.81 84 ARG A CA 1
ATOM 671 C C . ARG A 1 84 ? -7.709 3.404 14.379 1.00 95.81 84 ARG A C 1
ATOM 673 O O . ARG A 1 84 ? -8.651 4.162 14.175 1.00 95.81 84 ARG A O 1
ATOM 680 N N . TYR A 1 85 ? -7.291 3.067 15.592 1.00 95.81 85 TYR A N 1
ATOM 681 C CA . TYR A 1 85 ? -7.883 3.514 16.849 1.00 95.81 85 TYR A CA 1
ATOM 682 C C . TYR A 1 85 ? -6.889 4.432 17.572 1.00 95.81 85 TYR A C 1
ATOM 684 O O . TYR A 1 85 ? -5.991 3.936 18.254 1.00 95.81 85 TYR A O 1
ATOM 692 N N . PRO A 1 86 ? -6.992 5.771 17.432 1.00 97.50 86 PRO A N 1
ATOM 693 C CA . PRO A 1 86 ? -5.977 6.702 17.939 1.00 97.50 86 PRO A CA 1
ATOM 694 C C . PRO A 1 86 ? -5.781 6.672 19.458 1.00 97.50 86 PRO A C 1
ATOM 696 O O . PRO A 1 86 ? -4.693 6.981 19.930 1.00 97.50 86 PRO A O 1
ATOM 699 N N . ASN A 1 87 ? -6.814 6.274 20.204 1.00 97.19 87 ASN A N 1
ATOM 700 C CA . ASN A 1 87 ? -6.817 6.245 21.670 1.00 97.19 87 ASN A CA 1
ATOM 701 C C . ASN A 1 87 ? -6.800 4.813 22.239 1.00 97.19 87 ASN A C 1
ATOM 703 O O . ASN A 1 87 ? -7.045 4.623 23.431 1.00 97.19 87 ASN A O 1
ATOM 707 N N . GLY A 1 88 ? -6.529 3.810 21.401 1.00 96.19 88 GLY A N 1
ATOM 708 C CA . GLY A 1 88 ? -6.576 2.397 21.769 1.00 96.19 88 GLY A CA 1
ATOM 709 C C . GLY A 1 88 ? -7.914 1.722 21.466 1.00 96.19 88 GLY A C 1
ATOM 710 O O . GLY A 1 88 ? -8.890 2.370 21.088 1.00 96.19 88 GLY A O 1
ATOM 711 N N . LEU A 1 89 ? -7.933 0.400 21.621 1.00 95.12 89 LEU A N 1
ATOM 712 C CA . LEU A 1 89 ? -9.097 -0.462 21.456 1.00 95.12 89 LEU A CA 1
ATOM 713 C C . LEU A 1 89 ? -9.416 -1.132 22.797 1.00 95.12 89 LEU A C 1
ATOM 715 O O . LEU A 1 89 ? -8.811 -2.142 23.162 1.00 95.12 89 LEU A O 1
ATOM 719 N N . ALA A 1 90 ? -10.356 -0.562 23.549 1.00 93.94 90 ALA A N 1
ATOM 720 C CA . ALA A 1 90 ? -10.777 -1.127 24.826 1.00 93.94 90 ALA A CA 1
ATOM 721 C C . ALA A 1 90 ? -11.511 -2.475 24.634 1.00 93.94 90 ALA A C 1
ATOM 723 O O . ALA A 1 90 ? -12.237 -2.634 23.651 1.00 93.94 90 ALA A O 1
ATOM 724 N N . PRO A 1 91 ? -11.362 -3.437 25.568 1.00 95.56 91 PRO A N 1
ATOM 725 C CA . PRO A 1 91 ? -10.555 -3.385 26.795 1.00 95.56 91 PRO A CA 1
ATOM 726 C C . PRO A 1 91 ? -9.077 -3.786 26.605 1.00 95.56 91 PRO A C 1
ATOM 728 O O . PRO A 1 91 ? -8.352 -3.893 27.587 1.00 95.56 91 PRO A O 1
ATOM 731 N N . TYR A 1 92 ? -8.624 -4.035 25.374 1.00 96.38 92 TYR A N 1
ATOM 732 C CA . TYR A 1 92 ? -7.309 -4.624 25.098 1.00 96.38 92 TYR A CA 1
ATOM 733 C C . TYR A 1 92 ? -6.149 -3.637 25.281 1.00 96.38 92 TYR A C 1
ATOM 735 O O . TYR A 1 92 ? -5.154 -3.964 25.920 1.00 96.38 92 TYR A O 1
ATOM 743 N N . VAL A 1 93 ? -6.269 -2.431 24.718 1.00 97.06 93 VAL A N 1
ATOM 744 C CA . VAL A 1 93 ? -5.250 -1.370 24.792 1.00 97.06 93 VAL A CA 1
ATOM 745 C C . VAL A 1 93 ? -5.950 -0.026 24.972 1.00 97.06 93 VAL A C 1
ATOM 747 O O . VAL A 1 93 ? -6.854 0.290 24.206 1.00 97.06 93 VAL A O 1
ATOM 750 N N . ALA A 1 94 ? -5.532 0.783 25.948 1.00 96.38 94 ALA A N 1
ATOM 751 C CA . ALA A 1 94 ? -6.090 2.113 26.211 1.00 96.38 94 ALA A CA 1
ATOM 752 C C . ALA A 1 94 ? -4.989 3.184 26.231 1.00 96.38 94 ALA A C 1
ATOM 754 O O . ALA A 1 94 ? -3.899 2.949 26.748 1.00 96.38 94 ALA A O 1
ATOM 755 N N . GLY A 1 95 ? -5.272 4.360 25.664 1.00 95.81 95 GLY A N 1
ATOM 756 C CA . GLY A 1 95 ? -4.364 5.514 25.652 1.00 95.81 95 GLY A CA 1
ATOM 757 C C . GLY A 1 95 ? -3.217 5.438 24.637 1.00 95.81 95 GLY A C 1
ATOM 758 O O . GLY A 1 95 ? -2.426 6.373 24.550 1.00 95.81 95 GLY A O 1
ATOM 759 N N . ILE A 1 96 ? -3.126 4.359 23.853 1.00 96.69 96 ILE A N 1
ATOM 760 C CA . ILE A 1 96 ? -2.075 4.137 22.849 1.00 96.69 96 ILE A CA 1
ATOM 761 C C . ILE A 1 96 ? -2.736 3.850 21.506 1.00 96.69 96 ILE A C 1
ATOM 763 O O . ILE A 1 96 ? -3.611 2.991 21.423 1.00 96.69 96 ILE A O 1
ATOM 767 N N . ALA A 1 97 ? -2.306 4.542 20.451 1.00 97.94 97 ALA A N 1
ATOM 768 C CA . ALA A 1 97 ? -2.837 4.319 19.114 1.00 97.94 97 ALA A CA 1
ATOM 769 C C . ALA A 1 97 ? -2.543 2.890 18.631 1.00 97.94 97 ALA A C 1
ATOM 771 O O . ALA A 1 97 ? -1.390 2.460 18.628 1.00 97.94 97 ALA A O 1
ATOM 772 N N . VAL A 1 98 ? -3.574 2.183 18.171 1.00 97.06 98 VAL A N 1
ATOM 773 C CA . VAL A 1 98 ? -3.446 0.836 17.595 1.00 97.06 98 VAL A CA 1
ATOM 774 C C . VAL A 1 98 ? -4.092 0.766 16.217 1.00 97.06 98 VAL A C 1
ATOM 776 O O . VAL A 1 98 ? -4.903 1.619 15.850 1.00 97.06 98 VAL A O 1
ATOM 779 N N . ILE A 1 99 ? -3.713 -0.249 15.447 1.00 96.94 99 ILE A N 1
ATOM 780 C CA . ILE A 1 99 ? -4.394 -0.650 14.217 1.00 96.94 99 ILE A CA 1
ATOM 781 C C . ILE A 1 99 ? -4.868 -2.081 14.448 1.00 96.94 99 ILE A C 1
ATOM 783 O O . ILE A 1 99 ? -4.048 -2.931 14.798 1.00 96.94 99 ILE A O 1
ATOM 787 N N . ALA A 1 100 ? -6.168 -2.317 14.316 1.00 93.12 100 ALA A N 1
ATOM 788 C CA . ALA A 1 100 ? -6.803 -3.609 14.559 1.00 93.12 100 ALA A CA 1
ATOM 789 C C . ALA A 1 100 ? -7.945 -3.828 13.571 1.00 93.12 100 ALA A C 1
ATOM 791 O O . ALA A 1 100 ? -8.554 -2.815 13.169 1.00 93.12 100 ALA A O 1
#

Sequence (100 aa):
VCWYFRCSALHQGRSSHPKMGYSRVLFLEPGSTKIVLHNNIMKDALNIDLRCFVGDLLAGALQWLQQAEGTVNYNRNYPSFMQRYPNGLAPYVAGIAVIA